Protein AF-A0A2A2TC44-F1 (afdb_monomer_lite)

Organism: NCBI:txid987040

Secondary structure (DSSP, 8-state):
----HHHHHHB-TTS-BGGGS---HHHHHHHHHHHHHHH--SSHHHHHHHHHHHHHHHHHTT-

Structure (mmCIF, N/CA/C/O backbone):
data_AF-A0A2A2TC44-F1
#
_entry.id   AF-A0A2A2TC44-F1
#
loop_
_atom_site.group_PDB
_atom_site.id
_atom_site.type_symbol
_atom_site.label_atom_id
_atom_site.label_alt_id
_atom_site.label_comp_id
_atom_site.label_asym_id
_atom_site.label_entity_id
_atom_site.label_seq_id
_atom_site.pdbx_PDB_ins_code
_atom_site.Cartn_x
_atom_site.Cartn_y
_atom_site.Cartn_z
_atom_site.occupancy
_atom_site.B_iso_or_equiv
_atom_site.auth_seq_id
_atom_site.auth_comp_id
_atom_site.auth_asym_id
_atom_site.auth_atom_id
_atom_site.pdbx_PDB_model_num
ATOM 1 N N . MET A 1 1 ? -18.136 4.316 34.344 1.00 45.38 1 MET A N 1
ATOM 2 C CA . MET A 1 1 ? -17.625 4.386 32.956 1.00 45.38 1 MET A CA 1
ATOM 3 C C . MET A 1 1 ? -18.048 5.722 32.361 1.00 45.38 1 MET A C 1
ATOM 5 O O . MET A 1 1 ? -19.241 5.984 32.300 1.00 45.38 1 MET A O 1
ATOM 9 N N . GLN A 1 2 ? -17.105 6.605 32.024 1.00 53.16 2 GLN A N 1
ATOM 10 C CA . GLN A 1 2 ? -17.415 7.919 31.443 1.00 53.16 2 GLN A CA 1
ATOM 11 C C . GLN A 1 2 ? -17.710 7.745 29.946 1.00 53.16 2 GLN A C 1
ATOM 13 O O . GLN A 1 2 ? -16.807 7.492 29.152 1.00 53.16 2 GLN A O 1
ATOM 18 N N . ASN A 1 3 ? -18.988 7.831 29.573 1.00 58.16 3 ASN A N 1
ATOM 19 C CA . ASN A 1 3 ? -19.460 7.762 28.189 1.00 58.16 3 ASN A CA 1
ATOM 20 C C . ASN A 1 3 ? -19.156 9.079 27.465 1.00 58.16 3 ASN A C 1
ATOM 22 O O . ASN A 1 3 ? -20.047 9.885 27.218 1.00 58.16 3 ASN A O 1
ATOM 26 N N . THR A 1 4 ? -17.884 9.329 27.162 1.00 68.94 4 THR A N 1
ATOM 27 C CA . THR A 1 4 ? -17.531 10.429 26.264 1.00 68.94 4 THR A CA 1
ATOM 28 C C . THR A 1 4 ? -17.801 9.995 24.821 1.00 68.94 4 THR A C 1
ATOM 30 O O . THR A 1 4 ? -17.578 8.830 24.482 1.00 68.94 4 THR A O 1
ATOM 33 N N . LEU A 1 5 ? -18.282 10.904 23.965 1.00 68.38 5 LEU A N 1
ATOM 34 C CA . LEU A 1 5 ? -18.603 10.611 22.556 1.00 68.38 5 LEU A CA 1
ATOM 35 C C . LEU A 1 5 ? -17.421 9.946 21.832 1.00 68.38 5 LEU A C 1
ATOM 37 O O . LEU A 1 5 ? -17.604 9.029 21.038 1.00 68.38 5 LEU A O 1
ATOM 41 N N . PHE A 1 6 ? -16.200 10.323 22.213 1.00 66.00 6 PHE A N 1
ATOM 42 C CA . PHE A 1 6 ? -14.959 9.711 21.747 1.00 66.00 6 PHE A CA 1
ATOM 43 C C . PHE A 1 6 ? -14.871 8.204 22.067 1.00 66.00 6 PHE A C 1
ATOM 45 O O . PHE A 1 6 ? -14.529 7.398 21.210 1.00 66.00 6 PHE A O 1
ATOM 52 N N . ASN A 1 7 ? -15.249 7.776 23.272 1.00 63.19 7 ASN A N 1
ATOM 53 C CA . ASN A 1 7 ? -15.158 6.374 23.677 1.00 63.19 7 ASN A CA 1
ATOM 54 C C . ASN A 1 7 ? -16.167 5.490 22.927 1.00 63.19 7 ASN A C 1
ATOM 56 O O . ASN A 1 7 ? -15.893 4.316 22.749 1.00 63.19 7 ASN A O 1
ATOM 60 N N . LYS A 1 8 ? -17.294 6.042 22.451 1.00 67.81 8 LYS A N 1
ATOM 61 C CA . LYS A 1 8 ? -18.269 5.311 21.621 1.00 67.81 8 LYS A CA 1
ATOM 62 C C . LYS A 1 8 ? -17.875 5.266 20.141 1.00 67.81 8 LYS A C 1
ATOM 64 O O . LYS A 1 8 ? -18.184 4.292 19.470 1.00 67.81 8 LYS A O 1
ATOM 69 N N . THR A 1 9 ? -17.191 6.295 19.638 1.00 69.44 9 THR A N 1
ATOM 70 C CA . THR A 1 9 ? -16.689 6.313 18.253 1.00 69.44 9 THR A CA 1
ATOM 71 C C . THR A 1 9 ? -15.504 5.371 18.062 1.00 69.44 9 THR A C 1
ATOM 73 O O . THR A 1 9 ? -15.364 4.763 17.006 1.00 69.44 9 THR A O 1
ATOM 76 N N . PHE A 1 10 ? -14.644 5.249 19.074 1.00 68.31 10 PHE A N 1
ATOM 77 C CA . PHE A 1 10 ? -13.381 4.524 18.948 1.00 68.31 10 PHE A CA 1
ATOM 78 C C . PHE A 1 10 ? -13.342 3.190 19.688 1.00 68.31 10 PHE A C 1
ATOM 80 O O . PHE A 1 10 ? -12.373 2.453 19.504 1.00 68.31 10 PHE A O 1
ATOM 87 N N . ARG A 1 11 ? -14.348 2.861 20.512 1.00 66.00 11 ARG A N 1
ATOM 88 C CA . ARG A 1 11 ? -14.424 1.570 21.205 1.00 66.00 11 ARG A CA 1
ATOM 89 C C . ARG A 1 11 ? -15.777 0.906 21.025 1.00 66.00 11 ARG A C 1
ATOM 91 O O . ARG A 1 11 ? -16.822 1.542 21.150 1.00 66.00 11 ARG A O 1
ATOM 98 N N . ASP A 1 12 ? -15.705 -0.390 20.776 1.00 67.06 12 ASP A N 1
ATOM 99 C CA . ASP A 1 12 ? -16.844 -1.291 20.729 1.00 67.06 12 ASP A CA 1
ATOM 100 C C . ASP A 1 12 ? -17.433 -1.520 22.138 1.00 67.06 12 ASP A C 1
ATOM 102 O O . ASP A 1 12 ? -16.806 -1.200 23.153 1.00 67.06 12 ASP A O 1
ATOM 106 N N . SER A 1 13 ? -18.642 -2.077 22.217 1.00 66.62 13 SER A N 1
ATOM 107 C CA . SER A 1 13 ? -19.368 -2.393 23.453 1.00 66.62 13 SER A CA 1
ATOM 108 C C . SER A 1 13 ? -18.603 -3.314 24.413 1.00 66.62 13 SER A C 1
ATOM 110 O O . SER A 1 13 ? -18.879 -3.298 25.610 1.00 66.62 13 SER A O 1
ATOM 112 N N . GLU A 1 14 ? -17.604 -4.046 23.922 1.00 69.31 14 GLU A N 1
ATOM 113 C CA . GLU A 1 14 ? -16.686 -4.873 24.716 1.00 69.31 14 GLU A CA 1
ATOM 114 C C . GLU A 1 14 ? -15.463 -4.101 25.262 1.00 69.31 14 GLU A C 1
ATOM 116 O O . GLU A 1 14 ? -14.631 -4.656 25.975 1.00 69.31 14 GLU A O 1
ATOM 121 N N . GLY A 1 15 ? -15.325 -2.805 24.954 1.00 65.38 15 GLY A N 1
ATOM 122 C CA . GLY A 1 15 ? -14.199 -1.961 25.378 1.00 65.38 15 GLY A CA 1
ATOM 123 C C . GLY A 1 15 ? -12.956 -2.045 24.479 1.00 65.38 15 GLY A C 1
ATOM 124 O O . GLY A 1 15 ? -11.961 -1.353 24.745 1.00 65.38 15 GLY A O 1
ATOM 125 N N . ASN A 1 16 ? -13.028 -2.831 23.402 1.00 68.31 16 ASN A N 1
ATOM 126 C CA . ASN A 1 16 ? -11.988 -2.986 22.387 1.00 68.31 16 ASN A CA 1
ATOM 127 C C . ASN A 1 16 ? -11.910 -1.745 21.491 1.00 68.31 16 ASN A C 1
ATOM 129 O O . ASN A 1 16 ? -12.934 -1.247 21.030 1.00 68.31 16 ASN A O 1
ATOM 133 N N . ILE A 1 17 ? -10.702 -1.231 21.235 1.00 65.06 17 ILE A N 1
ATOM 134 C CA . ILE A 1 17 ? -10.509 -0.089 20.331 1.00 65.06 17 ILE A CA 1
ATOM 135 C C . ILE A 1 17 ? -10.646 -0.590 18.889 1.00 65.06 17 ILE A C 1
ATOM 137 O O . ILE A 1 17 ? -9.734 -1.226 18.362 1.00 65.06 17 ILE A O 1
ATOM 141 N N . THR A 1 18 ? -11.765 -0.286 18.234 1.00 64.06 18 THR A N 1
ATOM 142 C CA . THR A 1 18 ? -12.105 -0.802 16.895 1.00 64.06 18 THR A CA 1
ATOM 143 C C . THR A 1 18 ? -11.097 -0.376 15.823 1.00 64.06 18 THR A C 1
ATOM 145 O O . THR A 1 18 ? -10.867 -1.123 14.875 1.00 64.06 18 THR A O 1
ATOM 148 N N . LEU A 1 19 ? -10.447 0.785 15.995 1.00 59.97 19 LEU A N 1
ATOM 149 C CA . LEU A 1 19 ? -9.408 1.289 15.085 1.00 59.97 19 LEU A CA 1
ATOM 150 C C . LEU A 1 19 ? -7.995 0.762 15.368 1.00 59.97 19 LEU A C 1
ATOM 152 O O . LEU A 1 19 ? -7.119 0.920 14.524 1.00 59.97 19 LEU A O 1
ATOM 156 N N . ALA A 1 20 ? -7.751 0.166 16.536 1.00 60.22 20 ALA A N 1
ATOM 157 C CA . ALA A 1 20 ? -6.427 -0.334 16.916 1.00 60.22 20 ALA A CA 1
ATOM 158 C C . ALA A 1 20 ? -6.303 -1.850 16.731 1.00 60.22 20 ALA A C 1
ATOM 160 O O . ALA A 1 20 ? -5.399 -2.472 17.289 1.00 60.22 20 ALA A O 1
ATOM 161 N N . GLN A 1 21 ? -7.206 -2.454 15.954 1.00 68.75 21 GLN A N 1
ATOM 162 C CA . GLN A 1 21 ? -7.018 -3.824 15.503 1.00 68.75 21 GLN A CA 1
ATOM 163 C C . GLN A 1 21 ? -5.678 -3.909 14.779 1.00 68.75 21 GLN A C 1
ATOM 165 O O . GLN A 1 21 ? -5.366 -3.057 13.945 1.00 68.75 21 GLN A O 1
ATOM 170 N N . MET A 1 22 ? -4.879 -4.918 15.129 1.00 68.25 22 MET A N 1
ATOM 171 C CA . MET A 1 22 ? -3.599 -5.147 14.475 1.00 68.25 22 MET A CA 1
ATOM 172 C C . MET A 1 22 ? -3.868 -5.294 12.973 1.00 68.25 22 MET A C 1
ATOM 174 O O . MET A 1 22 ? -4.560 -6.240 12.583 1.00 68.25 22 MET A O 1
ATOM 178 N N . PRO A 1 23 ? -3.399 -4.357 12.128 1.00 66.25 23 PRO A N 1
ATOM 179 C CA . PRO A 1 23 ? -3.713 -4.426 10.716 1.00 66.25 23 PRO A CA 1
ATOM 180 C C . PRO A 1 23 ? -3.097 -5.708 10.162 1.00 66.25 23 PRO A C 1
ATOM 182 O O . PRO A 1 23 ? -1.981 -6.079 10.541 1.00 66.25 23 PRO A O 1
ATOM 185 N N . ASN A 1 24 ? -3.813 -6.402 9.276 1.00 73.88 24 ASN A N 1
ATOM 186 C CA . ASN A 1 24 ? -3.244 -7.593 8.665 1.00 73.88 24 ASN A CA 1
ATOM 187 C C . ASN A 1 24 ? -1.947 -7.201 7.924 1.00 73.88 24 ASN A C 1
ATOM 189 O O . ASN A 1 24 ? -1.857 -6.138 7.302 1.00 73.88 24 ASN A O 1
ATOM 193 N N . LEU A 1 25 ? -0.914 -8.038 8.042 1.00 84.00 25 LEU A N 1
ATOM 194 C CA . LEU A 1 25 ? 0.405 -7.768 7.463 1.00 84.00 25 LEU A CA 1
ATOM 195 C C . LEU A 1 25 ? 0.332 -7.444 5.951 1.00 84.00 25 LEU A C 1
ATOM 197 O O . LEU A 1 25 ? 0.983 -6.490 5.524 1.00 84.00 25 LEU A O 1
ATOM 201 N N . PRO A 1 26 ? -0.496 -8.145 5.143 1.00 85.38 26 PRO A N 1
ATOM 202 C CA . PRO A 1 26 ? -0.732 -7.784 3.742 1.00 85.38 26 PRO A CA 1
ATOM 203 C C . PRO A 1 26 ? -1.209 -6.338 3.522 1.00 85.38 26 PRO A C 1
ATOM 205 O O . PRO A 1 26 ? -0.713 -5.665 2.623 1.00 85.38 26 PRO A O 1
ATOM 208 N N . LEU A 1 27 ? -2.121 -5.827 4.346 1.00 85.06 27 LEU A N 1
ATOM 209 C CA . LEU A 1 27 ? -2.714 -4.498 4.210 1.00 85.06 27 LEU A CA 1
ATOM 210 C C . LEU A 1 27 ? -1.675 -3.403 4.444 1.00 85.06 27 LEU A C 1
ATOM 212 O O . LEU A 1 27 ? -1.604 -2.454 3.670 1.00 85.06 27 LEU A O 1
ATOM 216 N N . ILE A 1 28 ? -0.822 -3.559 5.461 1.00 86.50 28 ILE A N 1
ATOM 217 C CA . ILE A 1 28 ? 0.257 -2.600 5.747 1.00 86.50 28 ILE A CA 1
ATOM 218 C C . ILE A 1 28 ? 1.222 -2.524 4.564 1.00 86.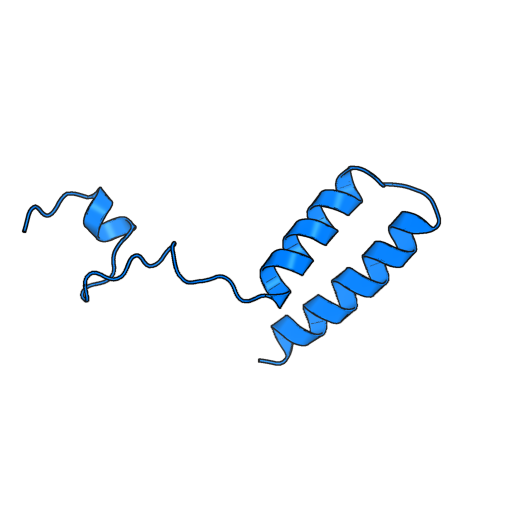50 28 ILE A C 1
ATOM 220 O O . ILE A 1 28 ? 1.568 -1.431 4.115 1.00 86.50 28 ILE A O 1
ATOM 224 N N . VAL A 1 29 ? 1.632 -3.679 4.033 1.00 88.38 29 VAL A N 1
ATOM 225 C CA . VAL A 1 29 ? 2.552 -3.735 2.890 1.00 88.38 29 VAL A CA 1
ATOM 226 C C . VAL A 1 29 ? 1.898 -3.139 1.640 1.00 88.38 29 VAL A C 1
ATOM 228 O O . VAL A 1 29 ? 2.560 -2.421 0.892 1.00 88.38 29 VAL A O 1
ATOM 231 N N . TRP A 1 30 ? 0.599 -3.367 1.430 1.00 89.19 30 TRP A N 1
ATOM 232 C CA . TRP A 1 30 ? -0.147 -2.769 0.322 1.00 89.19 30 TRP A CA 1
ATOM 233 C C . TRP A 1 30 ? -0.241 -1.240 0.436 1.00 89.19 30 TRP A C 1
ATOM 235 O O . TRP A 1 30 ? 0.026 -0.543 -0.547 1.00 89.19 30 TRP A O 1
ATOM 245 N N . ILE A 1 31 ? -0.543 -0.706 1.626 1.00 88.94 31 ILE A N 1
ATOM 246 C CA . ILE A 1 31 ? -0.576 0.744 1.879 1.00 88.94 31 ILE A CA 1
ATOM 247 C C . ILE A 1 31 ? 0.812 1.345 1.636 1.00 88.94 31 ILE A C 1
ATOM 249 O O . ILE A 1 31 ? 0.939 2.315 0.891 1.00 88.94 31 ILE A O 1
ATOM 253 N N . ALA A 1 32 ? 1.865 0.747 2.199 1.00 90.75 32 ALA A N 1
ATOM 254 C CA . ALA A 1 32 ? 3.235 1.223 2.027 1.00 90.75 32 ALA A CA 1
ATOM 255 C C . ALA A 1 32 ? 3.667 1.222 0.551 1.00 90.75 32 ALA A C 1
ATOM 2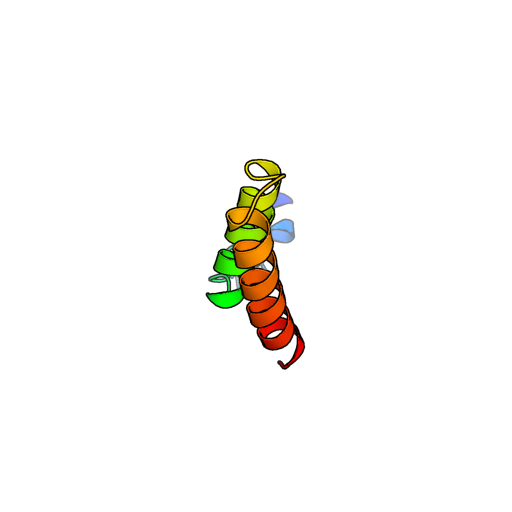57 O O . ALA A 1 32 ? 4.220 2.211 0.074 1.00 90.75 32 ALA A O 1
ATOM 258 N N . ALA A 1 33 ? 3.371 0.153 -0.196 1.00 88.94 33 ALA A N 1
ATOM 259 C CA . ALA A 1 33 ? 3.674 0.070 -1.624 1.00 88.94 33 ALA A CA 1
ATOM 260 C C . ALA A 1 33 ? 2.903 1.120 -2.441 1.00 88.94 33 ALA A C 1
ATOM 262 O O . ALA A 1 33 ? 3.477 1.743 -3.333 1.00 88.94 33 ALA A O 1
ATOM 263 N N . SER A 1 34 ? 1.627 1.352 -2.122 1.00 87.88 34 SER A N 1
ATOM 264 C CA . SER A 1 34 ? 0.790 2.354 -2.793 1.00 87.88 34 SER A CA 1
ATOM 265 C C . SER A 1 34 ? 1.290 3.775 -2.545 1.00 87.88 34 SER A C 1
ATOM 267 O O . SER A 1 34 ? 1.387 4.567 -3.479 1.00 87.88 34 SER A O 1
ATOM 269 N N . LEU A 1 35 ? 1.691 4.080 -1.309 1.00 90.88 35 LEU A N 1
ATOM 270 C CA . LEU A 1 35 ? 2.310 5.360 -0.966 1.00 90.88 35 LEU A CA 1
ATOM 271 C C . LEU A 1 35 ? 3.666 5.536 -1.660 1.00 90.88 35 LEU A C 1
ATOM 273 O O . LEU A 1 35 ? 3.975 6.619 -2.151 1.00 90.88 35 LEU A O 1
ATOM 277 N N . LEU A 1 36 ? 4.461 4.471 -1.768 1.00 89.69 36 LEU A N 1
ATOM 278 C CA . LEU A 1 36 ? 5.775 4.519 -2.406 1.00 89.69 36 LEU A CA 1
ATOM 279 C C . LEU A 1 36 ? 5.681 4.754 -3.928 1.00 89.69 36 LEU A C 1
ATOM 281 O O . LEU A 1 36 ? 6.538 5.438 -4.491 1.00 89.69 36 LEU A O 1
ATOM 285 N N . LYS A 1 37 ? 4.610 4.291 -4.593 1.00 85.00 37 LYS A N 1
ATOM 286 C CA . LYS A 1 37 ? 4.330 4.604 -6.012 1.00 85.00 37 LYS A CA 1
ATOM 287 C C . LYS A 1 37 ? 4.091 6.093 -6.272 1.00 85.00 37 LYS A C 1
ATOM 289 O O . LYS A 1 37 ? 4.382 6.562 -7.368 1.00 85.00 37 LYS A O 1
ATOM 294 N N . LEU A 1 38 ? 3.589 6.842 -5.287 1.00 86.44 38 LEU A N 1
ATOM 295 C CA . LEU A 1 38 ? 3.389 8.291 -5.429 1.00 86.44 38 LEU A CA 1
ATOM 296 C C . LEU A 1 38 ? 4.721 9.046 -5.531 1.00 86.44 38 LEU A C 1
ATOM 298 O O . LEU A 1 38 ? 4.772 10.116 -6.129 1.00 86.44 38 LEU A O 1
ATOM 302 N N . ILE A 1 39 ? 5.797 8.481 -4.977 1.00 87.19 39 ILE A N 1
ATOM 303 C CA . ILE A 1 39 ? 7.152 9.045 -5.037 1.00 87.19 39 ILE A CA 1
ATOM 304 C C . ILE A 1 39 ? 7.870 8.556 -6.300 1.00 87.19 39 ILE A C 1
ATOM 306 O O . ILE A 1 39 ? 8.485 9.338 -7.022 1.00 87.19 39 ILE A O 1
ATOM 310 N N . PHE A 1 40 ? 7.769 7.259 -6.599 1.00 84.62 40 PHE A N 1
ATOM 311 C CA . PHE A 1 40 ? 8.404 6.638 -7.761 1.00 84.62 40 PHE A CA 1
ATOM 312 C C . PHE A 1 40 ? 7.415 6.500 -8.921 1.00 84.62 40 PHE A C 1
ATOM 314 O O . PHE A 1 40 ? 7.009 5.399 -9.280 1.00 84.62 40 PHE A O 1
ATOM 321 N N . THR A 1 41 ? 7.042 7.623 -9.535 1.00 78.56 41 THR A N 1
ATOM 322 C CA . THR A 1 41 ? 6.024 7.669 -10.601 1.00 78.56 41 THR A CA 1
ATOM 323 C C . THR A 1 41 ? 6.493 7.098 -11.945 1.00 78.56 41 THR A C 1
ATOM 325 O O . THR A 1 41 ? 5.672 6.810 -12.814 1.00 78.56 41 THR A O 1
ATOM 328 N N . SER A 1 42 ? 7.803 6.916 -12.154 1.00 79.69 42 SER A N 1
ATOM 329 C CA . SER A 1 42 ? 8.387 6.485 -13.434 1.00 79.69 42 SER A CA 1
ATOM 330 C C . SER A 1 42 ? 9.581 5.542 -13.264 1.00 79.69 42 SER A C 1
ATOM 332 O O . SER A 1 42 ? 10.323 5.611 -12.286 1.00 79.69 42 SER A O 1
ATOM 334 N N . GLY A 1 43 ? 9.786 4.662 -14.250 1.00 83.38 43 GLY A N 1
ATOM 335 C CA . GLY A 1 43 ? 10.916 3.728 -14.309 1.00 83.38 43 GLY A CA 1
ATOM 336 C C . GLY A 1 43 ? 10.593 2.294 -13.874 1.00 83.38 43 GLY A C 1
ATOM 337 O O . GLY A 1 43 ? 9.477 1.963 -13.475 1.00 83.38 43 GLY A O 1
ATOM 338 N N . LYS A 1 44 ? 11.600 1.413 -13.956 1.00 84.31 44 LYS A N 1
ATOM 339 C CA . LYS A 1 44 ? 11.467 -0.034 -13.675 1.00 84.31 44 LYS A CA 1
ATOM 340 C C . LYS A 1 44 ? 11.000 -0.334 -12.242 1.00 84.31 44 LYS A C 1
ATOM 342 O O . LYS A 1 44 ? 10.343 -1.344 -12.012 1.00 84.31 44 LYS A O 1
ATOM 347 N N . ILE A 1 45 ? 11.313 0.556 -11.300 1.00 83.81 45 ILE A N 1
ATOM 3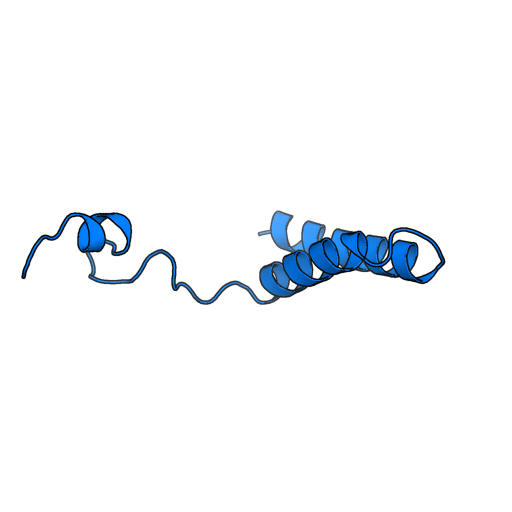48 C CA . ILE A 1 45 ? 10.935 0.443 -9.884 1.00 83.81 45 ILE A CA 1
ATOM 349 C C . ILE A 1 45 ? 9.416 0.574 -9.713 1.00 83.81 45 ILE A C 1
ATOM 351 O O . ILE A 1 45 ? 8.828 -0.206 -8.969 1.00 83.81 45 ILE A O 1
ATOM 355 N N . ASN A 1 46 ? 8.770 1.482 -10.455 1.00 84.88 46 ASN A N 1
ATOM 356 C CA . ASN A 1 46 ? 7.316 1.654 -10.415 1.00 84.88 46 ASN A CA 1
ATOM 357 C C . ASN A 1 46 ? 6.588 0.387 -10.896 1.00 84.88 46 ASN A C 1
ATOM 359 O O . ASN A 1 46 ? 5.651 -0.087 -10.261 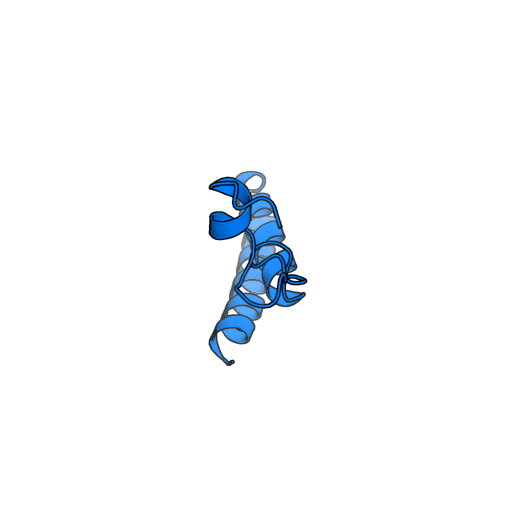1.00 84.88 46 ASN A O 1
ATOM 363 N N . ILE A 1 47 ? 7.085 -0.219 -11.980 1.00 86.44 47 ILE A N 1
ATOM 364 C CA . ILE A 1 47 ? 6.535 -1.465 -12.534 1.00 86.44 47 ILE A CA 1
ATOM 365 C C . ILE A 1 47 ? 6.670 -2.609 -11.520 1.00 86.44 47 ILE A C 1
ATOM 367 O O . ILE A 1 47 ? 5.717 -3.352 -11.294 1.00 86.44 47 ILE A O 1
ATOM 371 N N . GLY A 1 48 ? 7.833 -2.729 -10.869 1.00 84.75 48 GLY A N 1
ATOM 372 C CA . GLY A 1 48 ? 8.051 -3.717 -9.811 1.00 84.75 48 GLY A CA 1
ATOM 373 C C . GLY A 1 48 ? 7.083 -3.534 -8.638 1.00 84.75 48 GLY A C 1
ATOM 374 O O . GLY A 1 48 ? 6.424 -4.489 -8.227 1.00 84.75 48 GLY A O 1
ATOM 375 N N . LEU A 1 49 ? 6.936 -2.302 -8.146 1.00 85.44 49 LEU A N 1
ATOM 376 C CA . LEU A 1 49 ? 5.961 -1.956 -7.108 1.00 85.44 49 LEU A CA 1
ATOM 377 C C . LEU A 1 49 ? 4.519 -2.260 -7.527 1.00 85.44 49 LEU A C 1
ATOM 379 O O . LEU A 1 49 ? 3.717 -2.655 -6.683 1.00 85.44 49 LEU A O 1
ATOM 383 N N . ASP A 1 50 ? 4.176 -2.095 -8.807 1.00 85.69 50 ASP A N 1
ATOM 384 C CA . ASP A 1 50 ? 2.837 -2.395 -9.320 1.00 85.69 50 ASP A CA 1
ATOM 385 C C . ASP A 1 50 ? 2.506 -3.881 -9.272 1.00 85.69 50 ASP A C 1
ATOM 387 O O . ASP A 1 50 ? 1.442 -4.262 -8.782 1.00 85.69 50 ASP A O 1
ATOM 391 N N . VAL A 1 51 ? 3.453 -4.724 -9.674 1.00 89.06 51 VAL A N 1
ATOM 392 C CA . VAL A 1 51 ? 3.303 -6.180 -9.613 1.00 89.06 51 VAL A CA 1
ATOM 393 C C . VAL A 1 51 ? 3.185 -6.665 -8.166 1.00 89.06 51 VAL A C 1
ATOM 395 O O . VAL A 1 51 ? 2.292 -7.457 -7.856 1.00 89.06 51 VAL A O 1
ATOM 398 N N . TYR A 1 52 ? 4.041 -6.173 -7.264 1.00 85.88 52 TYR A N 1
ATOM 399 C CA . TYR A 1 52 ? 3.992 -6.543 -5.846 1.00 85.88 52 TYR A CA 1
ATOM 400 C C . TYR A 1 52 ? 2.693 -6.094 -5.173 1.00 85.88 52 TYR A C 1
ATOM 402 O O . TYR A 1 52 ? 2.052 -6.885 -4.482 1.00 85.88 52 TYR A O 1
ATOM 410 N N . SER A 1 53 ? 2.275 -4.851 -5.410 1.00 85.75 53 SER A N 1
ATOM 411 C CA . SER A 1 53 ? 1.028 -4.296 -4.880 1.00 85.75 53 SER A CA 1
ATOM 412 C C . SER A 1 53 ? -0.187 -5.104 -5.350 1.00 85.75 53 SER A C 1
ATOM 414 O O . SER A 1 53 ? -0.952 -5.565 -4.504 1.00 85.75 53 SER A O 1
ATOM 416 N N . LYS A 1 54 ? -0.303 -5.409 -6.652 1.00 85.81 54 LYS A N 1
ATOM 417 C CA . LYS A 1 54 ? -1.384 -6.258 -7.185 1.00 85.81 54 LYS A CA 1
ATOM 418 C C . LYS A 1 54 ? -1.383 -7.653 -6.575 1.00 85.81 54 LYS A C 1
ATOM 420 O O . LYS A 1 54 ? -2.433 -8.168 -6.211 1.00 85.81 54 LYS A O 1
ATOM 425 N N . ARG A 1 55 ? -0.213 -8.281 -6.423 1.00 84.62 55 ARG A N 1
ATOM 426 C CA . ARG A 1 55 ? -0.106 -9.625 -5.832 1.00 84.62 55 ARG A CA 1
ATOM 427 C C . ARG A 1 55 ? -0.629 -9.672 -4.395 1.00 84.62 55 ARG A C 1
ATOM 429 O O . ARG A 1 55 ? -1.238 -10.665 -4.003 1.00 84.62 55 ARG A O 1
ATOM 436 N N . ILE A 1 56 ? -0.372 -8.624 -3.621 1.00 84.94 56 ILE A N 1
ATOM 437 C CA . ILE A 1 56 ? -0.847 -8.497 -2.242 1.00 84.94 56 ILE A CA 1
ATOM 438 C C . ILE A 1 56 ? -2.345 -8.177 -2.215 1.00 84.94 56 ILE A C 1
ATOM 440 O O . ILE A 1 56 ? -3.065 -8.742 -1.398 1.00 84.94 56 ILE A O 1
ATOM 444 N N . GLU A 1 57 ? -2.828 -7.359 -3.149 1.00 82.88 57 GLU A N 1
ATOM 445 C CA . GLU A 1 57 ? -4.250 -7.037 -3.317 1.00 82.88 57 GLU A CA 1
ATOM 446 C C . GLU A 1 57 ? -5.098 -8.276 -3.625 1.00 82.88 57 GLU A C 1
ATOM 448 O O . GLU A 1 57 ? -6.088 -8.523 -2.942 1.00 82.88 57 GLU A O 1
ATOM 453 N N . TYR A 1 58 ? -4.658 -9.144 -4.545 1.00 79.31 58 TYR A N 1
ATOM 454 C CA . TYR A 1 58 ? -5.314 -10.437 -4.781 1.00 79.31 58 TYR A CA 1
ATOM 455 C C . TYR A 1 58 ? -5.380 -11.296 -3.514 1.00 79.31 58 TYR A C 1
ATOM 457 O O . TYR A 1 58 ? -6.345 -12.029 -3.321 1.00 79.31 58 TYR A O 1
ATOM 465 N N . LYS A 1 59 ? -4.377 -11.206 -2.631 1.00 77.25 59 LYS A N 1
ATOM 466 C CA . LYS A 1 59 ? -4.368 -11.946 -1.365 1.00 77.25 59 LYS A CA 1
ATOM 467 C C . LYS A 1 59 ? -5.291 -11.333 -0.307 1.00 77.25 59 LYS A C 1
ATOM 469 O O . LYS A 1 59 ? -5.809 -12.074 0.516 1.00 77.25 59 LYS A O 1
ATOM 474 N N . LEU A 1 60 ? -5.504 -10.017 -0.340 1.00 75.31 60 LEU A N 1
ATOM 475 C CA . LEU A 1 60 ? -6.489 -9.317 0.492 1.00 75.31 60 LEU A CA 1
ATOM 476 C C . LEU A 1 60 ? -7.931 -9.610 0.050 1.00 75.31 60 LEU A C 1
ATOM 478 O O . LEU A 1 60 ? -8.800 -9.716 0.903 1.00 75.31 60 LEU A O 1
ATOM 482 N N . LEU A 1 61 ? -8.166 -9.765 -1.259 1.00 71.81 61 LEU A N 1
ATOM 483 C CA . LEU A 1 61 ? -9.483 -10.041 -1.857 1.00 71.81 61 LEU A CA 1
ATOM 484 C C . LEU A 1 61 ? -9.879 -11.529 -1.861 1.00 71.81 61 LEU A C 1
ATOM 486 O O . LEU A 1 61 ? -11.010 -11.851 -2.207 1.00 71.81 61 LEU A O 1
ATOM 490 N N . SER A 1 62 ? -8.952 -12.434 -1.531 1.00 68.69 62 SER A N 1
ATOM 491 C CA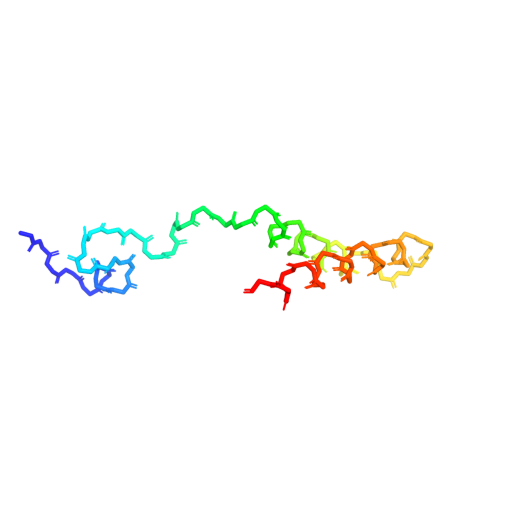 . SER A 1 62 ? -9.201 -13.887 -1.490 1.00 68.69 62 SER A CA 1
ATOM 492 C C . SER A 1 62 ? -9.547 -14.415 -0.085 1.00 68.69 62 SER A C 1
ATOM 494 O O . SER A 1 62 ? -9.582 -15.631 0.102 1.00 68.69 62 SER A O 1
ATOM 4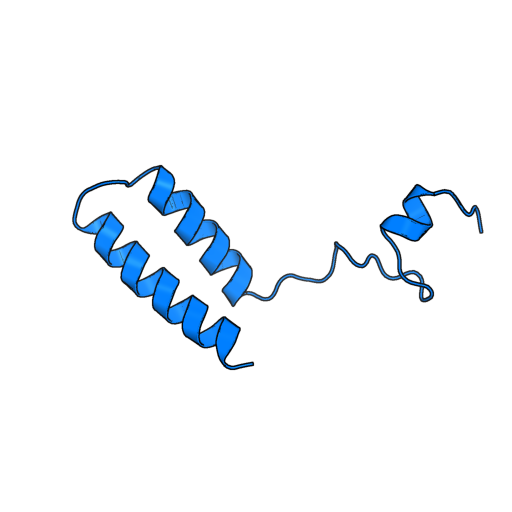96 N N . CYS A 1 63 ? -9.751 -13.525 0.891 1.00 48.94 63 CYS A N 1
ATOM 497 C CA . CYS A 1 63 ? -10.277 -13.828 2.227 1.00 48.94 63 CYS A CA 1
ATOM 498 C C . CYS A 1 63 ? -11.759 -13.456 2.295 1.00 48.94 63 CYS A C 1
ATOM 500 O O . CYS A 1 63 ? -12.493 -14.170 3.010 1.00 48.94 63 CYS A O 1
#

Sequence (63 aa):
MQNTLFNKTFRDSEGNITLAQMPNLPLIVWIAASLLKLIFTSGKINIGLDVYSKRIEYKLLSC

pLDDT: mean 76.41, std 11.32, range [45.38, 90.88]

Foldseek 3Di:
DDPDVVQPVQADPVSDGPVPPPPPPLVVLLVVLVVVCVVVVDDPVNVVSVVSNVVSVVVVVVD

Radius of gyration: 17.38 Å; chains: 1; bounding box: 31×24×47 Å